Protein AF-A0A2P6GLH8-F1 (afdb_monomer)

Secondary structure (DSSP, 8-state):
------TT----S-EEEEEETTEEEEE---------TTSHHHHHHHHTSSS-EEEEEEEE-TTS-TT--EEEEEEES-HHHHHHHHHHSSEEEEEEEPPHHHHHHHHHHHHHH-------PPPPP---TT--------TT---SS-TT--HHHHHHTT--

Mean predicted aligned error: 13.31 Å

Foldseek 3Di:
DDAADDPPDQAAPWDFPDDDPNDTDIDLGDDDEDDDLVQLVQLVVLVPDVQNWKKWKWAADPPDPPPPRIHGDDIYSGPVVLVVSVVVVRIDIDTYRDDPVRSVVSVVVSVVSDDPDPDDDDDPDDDPPVPPPQDPDDPVDDDPDDPPGDVVVVVVVVVD

Solvent-accessible surface area (backbone atoms only — not comparable to full-atom values): 10197 Å² total; per-residue (Å²): 132,83,78,71,72,70,88,87,56,82,54,64,56,78,38,83,76,46,79,56,98,91,46,77,44,63,40,67,46,53,75,78,77,76,86,57,70,90,44,32,71,30,36,52,52,17,60,69,37,92,67,34,30,30,31,43,32,28,34,67,42,92,84,53,67,96,88,52,47,61,41,74,70,49,46,38,51,36,47,58,61,47,47,60,48,45,74,67,70,68,40,53,62,44,78,23,57,46,49,72,71,55,44,52,50,54,47,54,53,31,64,76,48,59,71,90,72,78,87,75,77,83,74,79,80,77,78,78,73,82,69,77,78,79,56,103,64,68,92,84,63,89,64,99,66,74,90,73,64,56,74,69,61,61,52,62,66,72,80,109

Structure (mmCIF, N/CA/C/O backbone):
data_AF-A0A2P6GLH8-F1
#
_entry.id   AF-A0A2P6GLH8-F1
#
loop_
_atom_site.group_PDB
_atom_site.id
_atom_site.type_symbol
_atom_site.label_atom_id
_atom_site.label_alt_id
_atom_site.label_comp_id
_atom_site.label_asym_id
_atom_site.label_entity_id
_atom_site.label_seq_id
_atom_site.pdbx_PDB_ins_code
_atom_site.Cartn_x
_atom_site.Cartn_y
_atom_site.Cartn_z
_atom_site.occupancy
_atom_site.B_iso_or_equiv
_atom_site.auth_seq_id
_atom_site.auth_comp_id
_atom_site.auth_asym_id
_atom_site.auth_atom_id
_atom_site.pdbx_PDB_model_num
ATOM 1 N N . LYS A 1 1 ? -3.258 4.869 15.374 1.00 83.00 1 LYS A N 1
ATOM 2 C CA . LYS A 1 1 ? -2.200 4.377 14.456 1.00 83.00 1 LYS A CA 1
ATOM 3 C C . LYS A 1 1 ? -2.664 3.077 13.797 1.00 83.00 1 LYS A C 1
ATOM 5 O O . LYS A 1 1 ? -3.181 2.234 14.524 1.00 83.00 1 LYS A O 1
ATOM 10 N N . PRO A 1 2 ? -2.493 2.902 12.477 1.00 88.50 2 PRO A N 1
ATOM 11 C CA . PRO A 1 2 ? -2.760 1.642 11.779 1.00 88.50 2 PRO A CA 1
ATOM 12 C C . PRO A 1 2 ? -1.813 0.522 12.236 1.00 88.50 2 PRO A C 1
ATOM 14 O O . PRO A 1 2 ? -0.607 0.739 12.339 1.00 88.50 2 PRO A O 1
ATOM 17 N N . VAL A 1 3 ? -2.353 -0.667 12.517 1.00 89.31 3 VAL A N 1
ATOM 18 C CA . VAL A 1 3 ? -1.576 -1.816 13.040 1.00 89.31 3 VAL A CA 1
ATOM 19 C C . VAL A 1 3 ? -1.713 -3.091 12.211 1.00 89.31 3 VAL A C 1
ATOM 21 O O . VAL A 1 3 ? -0.907 -4.005 12.361 1.00 89.31 3 VAL A O 1
ATOM 24 N N . GLY A 1 4 ? -2.708 -3.169 11.327 1.00 90.62 4 GLY A N 1
ATOM 25 C CA . GLY A 1 4 ? -2.971 -4.366 10.538 1.00 90.62 4 GLY A CA 1
ATOM 26 C C . GLY A 1 4 ? -3.799 -4.077 9.294 1.00 90.62 4 GLY A C 1
ATOM 27 O O . GLY A 1 4 ? -4.468 -3.049 9.197 1.00 90.62 4 GLY A O 1
ATOM 28 N N . LEU A 1 5 ? -3.738 -5.007 8.343 1.00 91.25 5 LEU A N 1
ATOM 29 C CA . LEU A 1 5 ? -4.519 -4.993 7.110 1.00 91.25 5 LEU A CA 1
ATOM 30 C C . LEU A 1 5 ? -5.442 -6.209 7.098 1.00 91.25 5 LEU A C 1
ATOM 32 O O . LEU A 1 5 ? -5.013 -7.317 7.426 1.00 91.25 5 LEU A O 1
ATOM 36 N N . LEU A 1 6 ? -6.693 -6.006 6.683 1.00 90.44 6 LEU A N 1
ATOM 37 C CA . LEU A 1 6 ? -7.710 -7.054 6.574 1.00 90.44 6 LEU A CA 1
ATOM 38 C C . LEU A 1 6 ? -8.151 -7.204 5.108 1.00 90.44 6 LEU A C 1
ATOM 40 O O . LEU A 1 6 ? -9.116 -6.564 4.683 1.00 90.44 6 LEU A O 1
ATOM 44 N N . PRO A 1 7 ? -7.448 -8.026 4.304 1.00 88.75 7 PRO A N 1
ATOM 45 C CA . PRO A 1 7 ? -7.827 -8.264 2.918 1.00 88.75 7 PRO A CA 1
ATOM 46 C C . PRO A 1 7 ? -9.234 -8.869 2.821 1.00 88.75 7 PRO A C 1
ATOM 48 O O . PRO A 1 7 ? -9.550 -9.828 3.522 1.00 88.75 7 PRO A O 1
ATOM 51 N N . GLY A 1 8 ? -10.065 -8.336 1.924 1.00 84.56 8 GLY A N 1
ATOM 52 C CA . GLY A 1 8 ? -11.412 -8.859 1.660 1.00 84.56 8 GLY A CA 1
ATOM 53 C C . GLY A 1 8 ? -12.511 -8.361 2.604 1.00 84.56 8 GLY A C 1
ATOM 54 O O . GLY A 1 8 ? -13.648 -8.811 2.478 1.00 84.56 8 GLY A O 1
ATOM 55 N N . SER A 1 9 ? -12.206 -7.432 3.515 1.00 83.81 9 SER A N 1
ATOM 56 C CA . SER A 1 9 ? -13.236 -6.721 4.276 1.00 83.81 9 SER A CA 1
ATOM 57 C C . SER A 1 9 ? -14.097 -5.856 3.346 1.00 83.81 9 SER A C 1
ATOM 59 O O . SER A 1 9 ? -13.598 -5.251 2.395 1.00 83.81 9 SER A O 1
ATOM 61 N N . THR A 1 10 ? -15.404 -5.820 3.603 1.00 78.00 10 THR A N 1
ATOM 62 C CA . THR A 1 10 ? -16.366 -4.956 2.895 1.00 78.00 10 THR A CA 1
ATOM 63 C C . THR A 1 10 ? -16.890 -3.825 3.771 1.00 78.00 10 THR A C 1
ATOM 65 O O . THR A 1 10 ? -17.613 -2.962 3.278 1.00 78.00 10 THR A O 1
ATOM 68 N N . ASP A 1 11 ? -16.551 -3.835 5.062 1.00 77.38 11 ASP A N 1
ATOM 69 C CA . ASP A 1 11 ? -17.002 -2.827 6.016 1.00 77.38 11 ASP A CA 1
ATOM 70 C C . ASP A 1 11 ? -16.331 -1.487 5.659 1.00 77.38 11 ASP A C 1
ATOM 72 O O . ASP A 1 11 ? -15.115 -1.420 5.453 1.00 77.38 11 ASP A O 1
ATOM 76 N N . GLN A 1 12 ? -17.119 -0.421 5.526 1.00 70.81 12 GLN A N 1
ATOM 77 C CA . GLN A 1 12 ? -16.615 0.915 5.166 1.00 70.81 12 GLN A CA 1
ATOM 78 C C . GLN A 1 12 ? -16.549 1.866 6.360 1.00 70.81 12 GLN A C 1
ATOM 80 O O . GLN A 1 12 ? -15.859 2.878 6.275 1.00 70.81 12 GLN A O 1
ATOM 85 N N . ASP A 1 13 ? -17.199 1.501 7.464 1.00 77.00 13 ASP A N 1
ATOM 86 C CA . ASP A 1 13 ? -17.341 2.347 8.641 1.00 77.00 13 ASP A CA 1
ATOM 87 C C . ASP A 1 13 ? -16.457 1.877 9.799 1.00 77.00 13 ASP A C 1
ATOM 89 O O . ASP A 1 13 ? -16.100 0.695 9.910 1.00 77.00 13 ASP A O 1
ATOM 93 N N . TRP A 1 14 ? -16.158 2.826 10.688 1.00 82.69 14 TRP A N 1
ATOM 94 C CA . TRP A 1 14 ? -15.445 2.605 11.938 1.00 82.69 14 TRP A CA 1
ATOM 95 C C . TRP A 1 14 ? -16.174 1.593 12.819 1.00 82.69 14 TRP A C 1
ATOM 97 O O . TRP A 1 14 ? -17.287 1.831 13.290 1.00 82.69 14 TRP A O 1
ATOM 107 N N . LYS A 1 15 ? -15.532 0.450 13.065 1.00 83.81 15 LYS A N 1
ATOM 108 C CA . LYS A 1 15 ? -16.125 -0.645 13.840 1.00 83.81 15 LYS A CA 1
ATOM 109 C C . LYS A 1 15 ? -15.124 -1.234 14.811 1.00 83.81 15 LYS A C 1
ATOM 111 O O . LYS A 1 15 ? -14.022 -1.596 14.415 1.00 83.81 15 LYS A O 1
ATOM 116 N N . LEU A 1 16 ? -15.513 -1.374 16.073 1.00 86.06 16 LEU A N 1
ATOM 117 C CA . LEU A 1 16 ? -14.687 -2.048 17.070 1.00 86.06 16 LEU A CA 1
ATOM 118 C C . LEU A 1 16 ? -14.552 -3.537 16.708 1.00 86.06 16 LEU A C 1
ATOM 120 O O . LEU A 1 16 ? -15.555 -4.240 16.578 1.00 86.06 16 LEU A O 1
ATOM 124 N N . ILE A 1 17 ? -13.316 -4.007 16.523 1.00 87.75 17 ILE A N 1
ATOM 125 C CA . ILE A 1 17 ? -13.001 -5.409 16.205 1.00 87.75 17 ILE A CA 1
ATOM 126 C C . ILE A 1 17 ? -12.604 -6.167 17.470 1.00 87.75 17 ILE A C 1
ATOM 128 O O . ILE A 1 17 ? -12.987 -7.325 17.648 1.00 87.75 17 ILE A O 1
ATOM 132 N N . ARG A 1 18 ? -11.819 -5.527 18.340 1.00 85.31 18 ARG A N 1
ATOM 133 C CA . ARG A 1 18 ? -11.273 -6.154 19.541 1.00 85.31 18 ARG A CA 1
ATOM 134 C C . ARG A 1 18 ? -11.156 -5.135 20.658 1.00 85.31 18 ARG A C 1
ATOM 136 O O . ARG A 1 18 ? -10.709 -4.012 20.445 1.00 85.31 18 ARG A O 1
ATOM 143 N N . GLU A 1 19 ? -11.510 -5.579 21.852 1.00 89.50 19 GLU A N 1
ATOM 144 C CA . GLU A 1 19 ? -11.194 -4.907 23.103 1.00 89.50 19 GLU A CA 1
ATOM 145 C C . GLU A 1 19 ? -10.438 -5.904 23.977 1.00 89.50 19 GLU A C 1
ATOM 147 O O . GLU A 1 19 ? -10.959 -6.970 24.314 1.00 89.50 19 GLU A O 1
ATOM 152 N N . GLU A 1 20 ? -9.193 -5.589 24.320 1.00 86.38 20 GLU A N 1
ATOM 153 C CA . GLU A 1 20 ? -8.415 -6.418 25.233 1.00 86.38 20 GLU A CA 1
ATOM 154 C C . GLU A 1 20 ? -7.483 -5.572 26.090 1.00 86.38 20 GLU A C 1
ATOM 156 O O . GLU A 1 20 ? -6.694 -4.778 25.587 1.00 86.38 20 GLU A O 1
ATOM 161 N N . SER A 1 21 ? -7.547 -5.771 27.409 1.00 82.50 21 SER A N 1
ATOM 162 C CA . SER A 1 21 ? -6.650 -5.126 28.379 1.00 82.50 21 SER A CA 1
ATOM 163 C C . SER A 1 21 ? -6.567 -3.592 28.251 1.00 82.50 21 SER A C 1
ATOM 165 O O . SER A 1 21 ? -5.517 -3.007 28.504 1.00 82.50 21 SER A O 1
ATOM 167 N N . GLY A 1 22 ? -7.667 -2.936 27.859 1.00 83.44 22 GLY A N 1
ATOM 168 C CA . GLY A 1 22 ? -7.730 -1.482 27.660 1.00 83.44 22 GLY A CA 1
ATOM 169 C C . GLY A 1 22 ? -7.216 -0.991 26.302 1.00 83.44 22 GLY A C 1
ATOM 170 O O . GLY A 1 22 ? -7.124 0.217 26.098 1.00 83.44 22 GLY A O 1
ATOM 171 N N . ILE A 1 23 ? -6.889 -1.900 25.377 1.00 84.31 23 ILE A N 1
ATOM 172 C CA . ILE A 1 23 ? -6.577 -1.589 23.980 1.00 84.31 23 ILE A CA 1
ATOM 173 C C . ILE A 1 23 ? -7.828 -1.846 23.140 1.00 84.31 23 ILE A C 1
ATOM 175 O O . ILE A 1 23 ? -8.381 -2.947 23.157 1.00 84.31 23 ILE A O 1
ATOM 179 N N . PHE A 1 24 ? -8.240 -0.824 22.394 1.00 85.94 24 PHE A N 1
ATOM 180 C CA . PHE A 1 24 ? -9.364 -0.875 21.466 1.00 85.94 24 PHE A CA 1
ATOM 181 C C . PHE A 1 24 ? -8.830 -0.868 20.033 1.00 85.94 24 PHE A C 1
ATOM 183 O O . PHE A 1 24 ? -8.172 0.084 19.610 1.00 85.94 24 PHE A O 1
ATOM 190 N N . GLU A 1 25 ? -9.096 -1.936 19.286 1.00 86.44 25 GLU A N 1
ATOM 191 C CA . GLU A 1 25 ? -8.748 -2.040 17.870 1.00 86.44 25 GLU A CA 1
ATOM 192 C C . GLU A 1 25 ? -9.993 -1.781 17.027 1.00 86.44 25 GLU A C 1
ATOM 194 O O . GLU A 1 25 ? -10.986 -2.512 17.107 1.00 86.44 25 GLU A O 1
ATOM 199 N N . TYR A 1 26 ? -9.922 -0.750 16.191 1.00 86.56 26 TYR A N 1
ATOM 200 C CA . TYR A 1 26 ? -10.995 -0.371 15.284 1.00 86.56 26 TYR A CA 1
ATOM 201 C C . TYR A 1 26 ? -10.641 -0.710 13.839 1.00 86.56 26 TYR A C 1
ATOM 203 O O . TYR A 1 26 ? -9.503 -0.555 13.393 1.00 86.56 26 TYR A O 1
ATOM 211 N N . HIS A 1 27 ? -11.650 -1.128 13.087 1.00 88.19 27 HIS A N 1
ATOM 212 C CA . HIS A 1 27 ? -11.609 -1.199 11.641 1.00 88.19 27 HIS A CA 1
ATOM 213 C C . HIS A 1 27 ? -11.870 0.191 11.070 1.00 88.19 27 HIS A C 1
ATOM 215 O O . HIS A 1 27 ? -13.004 0.645 11.128 1.00 88.19 27 HIS A O 1
ATOM 221 N N . ALA A 1 28 ? -10.859 0.854 10.511 1.00 85.81 28 ALA A N 1
ATOM 222 C CA . ALA A 1 28 ? -11.021 2.194 9.935 1.00 85.81 28 ALA A CA 1
ATOM 223 C C . ALA A 1 28 ? -11.785 2.210 8.592 1.00 85.81 28 ALA A C 1
ATOM 225 O O . ALA A 1 28 ? -12.164 3.275 8.113 1.00 85.81 28 ALA A O 1
ATOM 226 N N . GLY A 1 29 ? -11.978 1.046 7.962 1.00 87.19 29 GLY A N 1
ATOM 227 C CA . GLY A 1 29 ? -12.685 0.897 6.691 1.00 87.19 29 GLY A CA 1
ATOM 228 C C . GLY A 1 29 ? -11.879 0.135 5.641 1.00 87.19 29 GLY A C 1
ATOM 229 O O . GLY A 1 29 ? -10.719 -0.228 5.844 1.00 87.19 29 GLY A O 1
ATOM 230 N N . SER A 1 30 ? -12.516 -0.096 4.494 1.00 89.56 30 SER A N 1
ATOM 231 C CA . SER A 1 30 ? -11.948 -0.855 3.376 1.00 89.56 30 SER A CA 1
ATOM 232 C C . SER A 1 30 ? -11.734 0.044 2.158 1.00 89.56 30 SER A C 1
ATOM 234 O O . SER A 1 30 ? -12.627 0.791 1.755 1.00 89.56 30 SER A O 1
ATOM 236 N N . LYS A 1 31 ? -10.554 -0.050 1.538 1.00 90.75 31 LYS A N 1
ATOM 237 C CA . LYS A 1 31 ? -10.218 0.614 0.270 1.00 90.75 31 LYS A CA 1
ATOM 238 C C . LYS A 1 31 ? -9.677 -0.400 -0.727 1.00 90.75 31 LYS A C 1
ATOM 240 O O . LYS A 1 31 ? -9.093 -1.411 -0.341 1.00 90.75 31 LYS A O 1
ATOM 245 N N . PHE A 1 32 ? -9.866 -0.111 -2.010 1.00 91.06 32 PHE A N 1
ATOM 246 C CA . PHE A 1 32 ? -9.233 -0.885 -3.069 1.00 91.06 32 PHE A CA 1
ATOM 247 C C . PHE A 1 32 ? -7.731 -0.611 -3.083 1.00 91.06 32 PHE A C 1
ATOM 249 O O . PHE A 1 32 ? -7.308 0.543 -3.048 1.00 91.06 32 PHE A O 1
ATOM 256 N N . LEU A 1 33 ? -6.944 -1.684 -3.144 1.00 92.12 33 LEU A N 1
ATOM 257 C CA . LEU A 1 33 ? -5.523 -1.603 -3.443 1.00 92.12 33 LEU A CA 1
ATOM 258 C C . LEU A 1 33 ? -5.353 -1.670 -4.962 1.00 92.12 33 LEU A C 1
ATOM 260 O O . LEU A 1 33 ? -5.625 -2.703 -5.575 1.00 92.12 33 LEU A O 1
ATOM 264 N N . GLU A 1 34 ? -4.917 -0.568 -5.557 1.00 92.62 34 GLU A N 1
ATOM 265 C CA . GLU A 1 34 ? -4.655 -0.467 -6.991 1.00 92.62 34 GLU A CA 1
ATOM 266 C C . GLU A 1 34 ? -3.174 -0.739 -7.264 1.00 92.62 34 GLU A C 1
ATOM 268 O O . GLU A 1 34 ? -2.303 -0.189 -6.593 1.00 92.62 34 GLU A O 1
ATOM 273 N N . LEU A 1 35 ? -2.890 -1.604 -8.243 1.00 94.06 35 LEU A N 1
ATOM 274 C CA . LEU A 1 35 ? -1.529 -1.917 -8.669 1.00 94.06 35 LEU A CA 1
ATOM 275 C C . LEU A 1 35 ? -1.337 -1.498 -10.127 1.00 94.06 35 LEU A C 1
ATOM 277 O O . LEU A 1 35 ? -2.029 -1.965 -11.037 1.00 94.06 35 LEU A O 1
ATOM 281 N N . HIS A 1 36 ? -0.373 -0.614 -10.359 1.00 92.75 36 HIS A N 1
ATOM 282 C CA . HIS A 1 36 ? -0.032 -0.088 -11.669 1.00 92.75 36 HIS A CA 1
ATOM 283 C C . HIS A 1 36 ? 1.305 -0.651 -12.149 1.00 92.75 36 HIS A C 1
ATOM 285 O O . HIS A 1 36 ? 2.330 -0.557 -11.481 1.00 92.75 36 HIS A O 1
ATOM 291 N N . ARG A 1 37 ? 1.341 -1.142 -13.395 1.00 91.38 37 ARG A N 1
ATOM 292 C CA . ARG A 1 37 ? 2.575 -1.659 -14.025 1.00 91.38 37 ARG A CA 1
ATOM 293 C C . ARG A 1 37 ? 3.744 -0.661 -14.060 1.00 91.38 37 ARG A C 1
ATOM 295 O O . ARG A 1 37 ? 4.883 -1.060 -14.260 1.00 91.38 37 ARG A O 1
ATOM 302 N N . ALA A 1 38 ? 3.459 0.639 -13.972 1.00 90.75 38 ALA A N 1
ATOM 303 C CA . ALA A 1 38 ? 4.476 1.688 -14.006 1.00 90.75 38 ALA A CA 1
ATOM 304 C C . ALA A 1 38 ? 5.211 1.837 -12.664 1.00 90.75 38 ALA A C 1
ATOM 306 O O . ALA A 1 38 ? 6.292 2.412 -12.636 1.00 90.75 38 ALA A O 1
ATOM 307 N N . GLU A 1 39 ? 4.648 1.294 -11.585 1.00 92.06 39 GLU A N 1
ATOM 308 C CA . GLU A 1 39 ? 5.123 1.461 -10.209 1.00 92.06 39 GLU A CA 1
ATOM 309 C C . GLU A 1 39 ? 5.783 0.193 -9.653 1.00 92.06 39 GLU A C 1
ATOM 311 O O . GLU A 1 39 ? 6.119 0.130 -8.475 1.00 92.06 39 GLU A O 1
ATOM 316 N N . VAL A 1 40 ? 6.014 -0.820 -10.496 1.00 93.44 40 VAL A N 1
ATOM 317 C CA . VAL A 1 40 ? 6.575 -2.117 -10.079 1.00 93.44 40 VAL A CA 1
ATOM 318 C C . VAL A 1 40 ? 7.907 -1.966 -9.336 1.00 93.44 40 VAL A C 1
ATOM 320 O O . VAL A 1 40 ? 8.161 -2.680 -8.369 1.00 93.44 40 VAL A O 1
ATOM 323 N N . GLU A 1 41 ? 8.755 -1.021 -9.748 1.00 92.31 41 GLU A N 1
ATOM 324 C CA . GLU A 1 41 ? 10.006 -0.724 -9.037 1.00 92.31 41 GLU A CA 1
ATOM 325 C C . GLU A 1 41 ? 9.745 -0.273 -7.597 1.00 92.31 41 GLU A C 1
ATOM 327 O O . GLU A 1 41 ? 10.437 -0.713 -6.680 1.00 92.31 41 GLU A O 1
ATOM 332 N N . SER A 1 42 ? 8.701 0.529 -7.381 1.00 94.69 42 SER A N 1
ATOM 333 C CA . SER A 1 42 ? 8.314 0.966 -6.047 1.00 94.69 42 SER A CA 1
ATOM 334 C C . SER A 1 42 ? 7.768 -0.175 -5.193 1.00 94.69 42 SER A C 1
ATOM 336 O O . SER A 1 42 ? 8.041 -0.200 -3.995 1.00 94.69 42 SER A O 1
ATOM 338 N N . TYR A 1 43 ? 7.020 -1.116 -5.774 1.00 95.31 43 TYR A N 1
ATOM 339 C CA . TYR A 1 43 ? 6.510 -2.280 -5.038 1.00 95.31 43 TYR A CA 1
ATOM 340 C C . TYR A 1 43 ? 7.646 -3.189 -4.569 1.00 95.31 43 TYR A C 1
ATOM 342 O O . TYR A 1 43 ? 7.612 -3.692 -3.448 1.00 95.31 43 TYR A O 1
ATOM 350 N N . LYS A 1 44 ? 8.700 -3.341 -5.381 1.00 94.12 44 LYS A N 1
ATOM 351 C CA . LYS A 1 44 ? 9.908 -4.076 -4.982 1.00 94.12 44 LYS A CA 1
ATOM 352 C C . LYS A 1 44 ? 10.615 -3.439 -3.788 1.00 94.12 44 LYS A C 1
ATOM 354 O O . LYS A 1 44 ? 11.121 -4.169 -2.943 1.00 94.12 44 LYS A O 1
ATOM 359 N N . VAL A 1 45 ? 10.625 -2.106 -3.690 1.00 95.50 45 VAL A N 1
ATOM 360 C CA . VAL A 1 45 ? 11.158 -1.408 -2.507 1.00 95.50 45 VAL A CA 1
ATOM 361 C C . VAL A 1 45 ? 10.343 -1.777 -1.26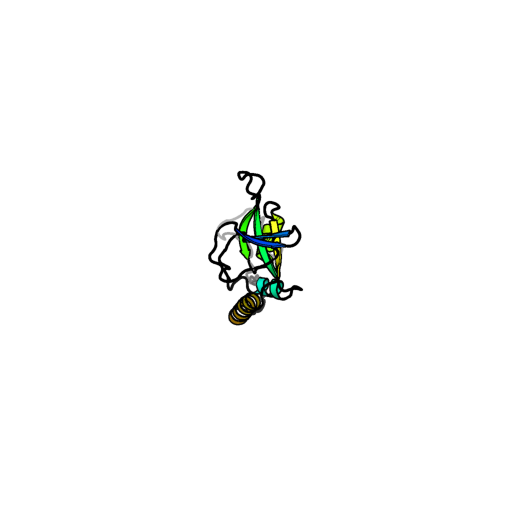9 1.00 95.50 45 VAL A C 1
ATOM 363 O O . VAL A 1 45 ? 10.927 -2.196 -0.275 1.00 95.50 45 VAL A O 1
ATOM 366 N N . SER A 1 46 ? 9.013 -1.706 -1.351 1.00 94.88 46 SER A N 1
ATOM 367 C CA . SER A 1 46 ? 8.099 -2.068 -0.258 1.00 94.88 46 SER A CA 1
ATOM 368 C C . SER A 1 46 ? 8.237 -3.531 0.185 1.00 94.88 46 SER A C 1
ATOM 370 O O . SER A 1 46 ? 8.229 -3.825 1.380 1.00 94.88 46 SER A O 1
ATOM 372 N N . LEU A 1 47 ? 8.399 -4.454 -0.771 1.00 94.94 47 LEU A N 1
ATOM 373 C CA . LEU A 1 47 ? 8.620 -5.884 -0.520 1.00 94.94 47 LEU A CA 1
ATOM 374 C C . LEU A 1 47 ? 9.997 -6.183 0.093 1.00 94.94 47 LEU A C 1
ATOM 376 O O . LEU A 1 47 ? 10.139 -7.180 0.792 1.00 94.94 47 LEU A O 1
ATOM 380 N N . ALA A 1 48 ? 10.997 -5.335 -0.158 1.00 95.44 48 ALA A N 1
ATOM 381 C CA . ALA A 1 48 ? 12.343 -5.466 0.401 1.00 95.44 48 ALA A CA 1
ATOM 382 C C . ALA A 1 48 ? 12.490 -4.859 1.811 1.00 95.44 48 ALA A C 1
ATOM 384 O O . ALA A 1 48 ? 13.559 -4.974 2.413 1.00 95.44 48 ALA A O 1
ATOM 385 N N . MET A 1 49 ? 11.456 -4.191 2.335 1.00 94.56 49 MET A N 1
ATOM 386 C CA . MET A 1 49 ? 11.433 -3.698 3.715 1.00 94.56 49 MET A CA 1
ATOM 387 C C . MET A 1 49 ? 11.328 -4.858 4.714 1.00 94.56 49 MET A C 1
ATOM 389 O O . MET A 1 49 ? 10.815 -5.924 4.390 1.00 94.56 49 MET A O 1
ATOM 393 N N . GLU A 1 50 ? 11.770 -4.629 5.952 1.00 92.81 50 GLU A N 1
ATOM 394 C CA . GLU A 1 50 ? 11.677 -5.603 7.045 1.00 92.81 50 GLU A CA 1
ATOM 395 C C . GLU A 1 50 ? 10.810 -5.028 8.185 1.00 92.81 50 GLU A C 1
ATOM 397 O O . GLU A 1 50 ? 11.289 -4.162 8.926 1.00 92.81 50 GLU A O 1
ATOM 402 N N . PRO A 1 51 ? 9.541 -5.461 8.340 1.00 92.69 51 PRO A N 1
ATOM 403 C CA . PRO A 1 51 ? 8.809 -6.409 7.491 1.00 92.69 51 PRO A CA 1
ATOM 404 C C . PRO A 1 51 ? 8.323 -5.778 6.174 1.00 92.69 51 PRO A C 1
ATOM 406 O O . PRO A 1 51 ? 8.161 -4.556 6.077 1.00 92.69 51 PRO A O 1
ATOM 409 N N . ALA A 1 52 ? 8.014 -6.618 5.181 1.00 95.38 52 ALA A N 1
ATOM 410 C CA . ALA A 1 52 ? 7.414 -6.180 3.923 1.00 95.38 52 ALA A CA 1
ATOM 411 C C . ALA A 1 52 ? 6.094 -5.453 4.215 1.00 95.38 52 ALA A C 1
ATOM 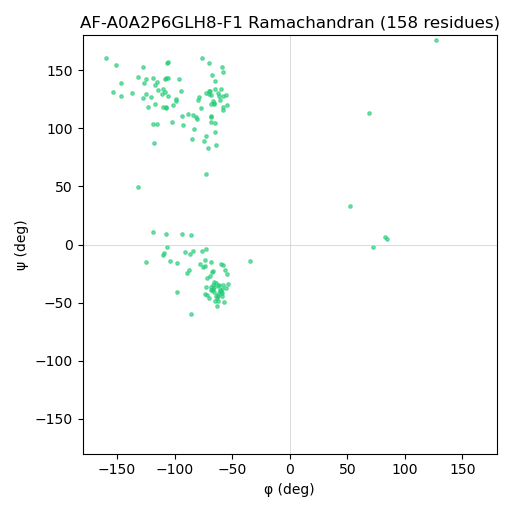413 O O . ALA A 1 52 ? 5.176 -6.028 4.806 1.00 95.38 52 ALA A O 1
ATOM 414 N N . SER A 1 53 ? 6.013 -4.176 3.849 1.00 95.81 53 SER A N 1
ATOM 415 C CA . SER A 1 53 ? 4.972 -3.274 4.350 1.00 95.81 53 SER A CA 1
ATOM 416 C C . SER A 1 53 ? 4.193 -2.614 3.220 1.00 95.81 53 SER A C 1
ATOM 418 O O . SER A 1 53 ? 4.759 -2.245 2.195 1.00 95.81 53 SER A O 1
ATOM 420 N N . ALA A 1 54 ? 2.890 -2.451 3.424 1.00 95.81 54 ALA A N 1
ATOM 421 C CA . ALA A 1 54 ? 2.052 -1.552 2.643 1.00 95.81 54 ALA A CA 1
ATOM 422 C C . ALA A 1 54 ? 1.730 -0.326 3.498 1.00 95.81 54 ALA A C 1
ATOM 424 O O . ALA A 1 54 ? 1.793 -0.370 4.725 1.00 95.81 54 ALA A O 1
ATOM 425 N N . PHE A 1 55 ? 1.397 0.781 2.858 1.00 95.75 55 PHE A N 1
ATOM 426 C CA . PHE A 1 55 ? 1.243 2.065 3.520 1.00 95.75 55 PHE A CA 1
ATOM 427 C C . PHE A 1 55 ? -0.229 2.421 3.633 1.00 95.75 55 PHE A C 1
ATOM 429 O O . PHE A 1 55 ? -0.971 2.395 2.648 1.00 95.75 55 PHE A O 1
ATOM 436 N N . VAL A 1 56 ? -0.643 2.751 4.852 1.00 95.31 56 VAL A N 1
ATOM 437 C CA . VAL A 1 56 ? -1.972 3.276 5.144 1.00 95.31 56 VAL A CA 1
ATOM 438 C C . VAL A 1 56 ? -1.856 4.786 5.258 1.00 95.31 56 VAL A C 1
ATOM 440 O O . VAL A 1 56 ? -1.074 5.292 6.060 1.00 95.31 56 VAL A O 1
ATOM 443 N N . ILE A 1 57 ? -2.636 5.486 4.443 1.00 94.38 57 ILE A N 1
ATOM 444 C CA . ILE A 1 57 ? -2.672 6.941 4.358 1.00 94.38 57 ILE A CA 1
ATOM 445 C C . ILE A 1 57 ? -4.004 7.393 4.937 1.00 94.38 57 ILE A C 1
ATOM 447 O O . ILE A 1 57 ? -5.073 7.021 4.438 1.00 94.38 57 ILE A O 1
ATOM 451 N N . MET A 1 58 ? -3.936 8.177 6.004 1.00 92.00 58 MET A N 1
ATOM 452 C CA . MET A 1 58 ? -5.096 8.754 6.666 1.00 92.00 58 MET A CA 1
ATOM 453 C C . MET A 1 58 ? -5.020 10.274 6.617 1.00 92.00 58 MET A C 1
ATOM 455 O O . MET A 1 58 ? -3.946 10.860 6.720 1.00 92.00 58 MET A O 1
ATOM 459 N N . GLU A 1 59 ? -6.173 10.898 6.462 1.00 89.81 59 GLU A N 1
ATOM 460 C CA . GLU A 1 59 ? -6.347 12.347 6.469 1.00 89.81 59 GLU A CA 1
ATOM 461 C C . GLU A 1 59 ? -6.994 12.746 7.792 1.00 89.81 59 GLU A C 1
ATOM 463 O O . GLU A 1 59 ? -7.810 11.989 8.325 1.00 89.81 59 GLU A O 1
ATOM 468 N N . ARG A 1 60 ? -6.606 13.893 8.347 1.00 84.69 60 ARG A N 1
ATOM 469 C CA . ARG A 1 60 ? -7.229 14.414 9.564 1.00 84.69 60 ARG A CA 1
ATOM 470 C C . ARG A 1 60 ? -8.562 15.062 9.199 1.00 84.69 60 ARG A C 1
ATOM 472 O O . ARG A 1 60 ? -8.589 15.919 8.321 1.00 84.69 60 ARG A O 1
ATOM 479 N N . ASP A 1 61 ? -9.646 14.664 9.855 1.00 78.31 61 ASP A N 1
ATOM 480 C CA . ASP A 1 61 ? -10.951 15.302 9.677 1.00 78.31 61 ASP A CA 1
ATOM 481 C C . ASP A 1 61 ? -11.127 16.381 10.753 1.00 78.31 61 ASP A C 1
ATOM 483 O O . ASP A 1 61 ? -11.211 16.087 11.943 1.00 78.31 61 ASP A O 1
ATOM 487 N N . GLU A 1 62 ? -11.119 17.654 10.348 1.00 66.88 62 GLU A N 1
ATOM 488 C CA . GLU A 1 62 ? -11.250 18.793 11.269 1.00 66.88 62 GLU A CA 1
ATOM 489 C C . GLU A 1 62 ? -12.698 19.014 11.755 1.00 66.88 62 GLU A C 1
ATOM 491 O O . GLU A 1 62 ? -12.936 19.900 12.579 1.00 66.88 62 GLU A O 1
ATOM 496 N N . LEU A 1 63 ? -13.673 18.258 11.229 1.00 64.75 63 LEU A N 1
ATOM 497 C CA . LEU A 1 63 ? -15.107 18.484 11.446 1.00 64.75 63 LEU A CA 1
ATOM 498 C C . LEU A 1 63 ? -15.804 17.418 12.310 1.00 64.75 63 LEU A C 1
ATOM 500 O O . LEU A 1 63 ? -16.963 17.632 12.674 1.00 64.75 63 LEU A O 1
ATOM 504 N N . GLU A 1 64 ? -15.151 16.300 12.636 1.00 57.19 64 GLU A N 1
ATOM 505 C CA . GLU A 1 64 ? -15.731 15.215 13.446 1.00 57.19 64 GLU A CA 1
ATOM 506 C C . GLU A 1 64 ? -15.359 15.333 14.941 1.00 57.19 64 GLU A C 1
ATOM 508 O O . GLU A 1 64 ? -14.264 15.766 15.297 1.00 57.19 64 GLU A O 1
ATOM 513 N N . ASP A 1 65 ? -16.313 14.990 15.822 1.00 52.53 65 ASP A N 1
ATOM 514 C CA . ASP A 1 65 ? -16.148 14.960 17.287 1.00 52.53 65 ASP A CA 1
ATOM 515 C C . ASP A 1 65 ? -15.019 13.986 17.703 1.00 52.53 65 ASP A C 1
ATOM 517 O O . ASP A 1 65 ? -14.764 12.994 17.020 1.00 52.53 65 ASP A O 1
ATOM 521 N N . ASP A 1 66 ? -14.402 14.279 18.855 1.00 55.94 66 ASP A N 1
ATOM 522 C CA . ASP A 1 66 ? -13.150 13.787 19.494 1.00 55.94 66 ASP A CA 1
ATOM 523 C C . ASP A 1 66 ? -12.734 12.295 19.315 1.00 55.94 66 ASP A C 1
ATOM 525 O O . ASP A 1 66 ? -11.587 11.938 19.584 1.00 55.94 66 ASP A O 1
ATOM 529 N N . ASP 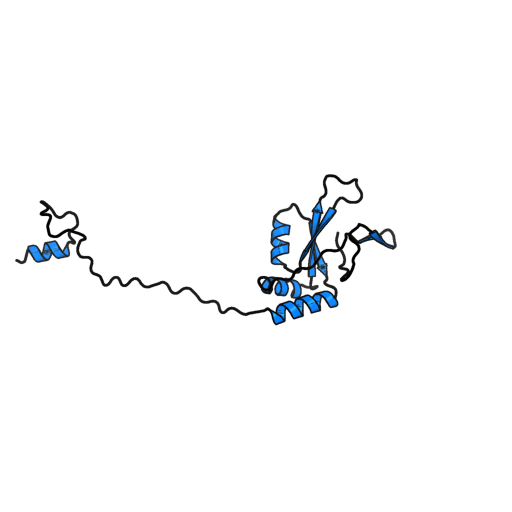A 1 67 ? -13.618 11.408 18.847 1.00 56.44 67 ASP A N 1
ATOM 530 C CA . ASP A 1 67 ? -13.393 9.959 18.740 1.00 56.44 67 ASP A CA 1
ATOM 531 C C . ASP A 1 67 ? -12.968 9.471 17.330 1.00 56.44 67 ASP A C 1
ATOM 533 O O . ASP A 1 67 ? -12.457 8.353 17.205 1.00 56.44 67 ASP A O 1
ATOM 537 N N . GLN A 1 68 ? -13.144 10.269 16.262 1.00 62.56 68 GLN A N 1
ATOM 538 C CA . GLN A 1 68 ? -12.822 9.895 14.862 1.00 62.56 68 GLN A CA 1
ATOM 539 C C . GLN A 1 68 ? -12.007 10.966 14.115 1.00 62.56 68 GLN A C 1
ATOM 541 O O . GLN A 1 68 ? -12.275 11.316 12.976 1.00 62.56 68 GLN A O 1
ATOM 546 N N . GLU A 1 69 ? -10.926 11.444 14.733 1.00 73.44 69 GLU A N 1
ATOM 547 C CA . GLU A 1 69 ? -10.061 12.502 14.179 1.00 73.44 69 GLU A CA 1
ATOM 548 C C . GLU A 1 69 ? -9.398 12.165 12.819 1.00 73.44 69 GLU A C 1
ATOM 550 O O . GLU A 1 69 ? -8.913 13.055 12.120 1.00 73.44 69 GLU A O 1
ATOM 555 N N . TYR A 1 70 ? -9.351 10.891 12.416 1.00 81.88 70 TYR A N 1
ATOM 556 C CA . TYR A 1 70 ? -8.700 10.468 11.174 1.00 81.88 70 TYR A CA 1
ATOM 557 C C . TYR A 1 70 ? -9.629 9.648 10.292 1.00 81.88 70 TYR A C 1
ATOM 559 O O . TYR A 1 70 ? -10.285 8.716 10.746 1.00 81.88 70 TYR A O 1
ATOM 567 N N . LYS A 1 71 ? -9.573 9.899 8.988 1.00 86.75 71 LYS A N 1
ATOM 568 C CA . LYS A 1 71 ? -10.309 9.160 7.967 1.00 86.75 71 LYS A CA 1
ATOM 569 C C . LYS A 1 71 ? -9.362 8.414 7.044 1.00 86.75 71 LYS A C 1
ATOM 571 O O . LYS A 1 71 ? -8.318 8.928 6.645 1.00 86.75 71 LYS A O 1
ATOM 576 N N . LEU A 1 72 ? -9.729 7.189 6.668 1.00 89.56 72 LEU A N 1
ATOM 577 C CA . LEU A 1 72 ? -8.950 6.401 5.716 1.00 89.56 72 LEU A CA 1
ATOM 578 C C . LEU A 1 72 ? -9.012 7.033 4.315 1.00 89.56 72 LEU A C 1
ATOM 580 O O . LEU A 1 72 ? -10.042 6.968 3.635 1.00 89.56 72 LEU A O 1
ATOM 584 N N . HIS A 1 73 ? -7.887 7.595 3.873 1.00 91.62 73 HIS A N 1
ATOM 585 C CA . HIS A 1 73 ? -7.752 8.234 2.568 1.00 91.62 73 HIS A CA 1
ATOM 586 C C . HIS A 1 73 ? -7.406 7.193 1.494 1.00 91.62 73 HIS A C 1
ATOM 588 O O . HIS A 1 73 ? -8.192 6.964 0.570 1.00 91.62 73 HIS A O 1
ATOM 594 N N . LYS A 1 74 ? -6.271 6.496 1.650 1.00 92.94 74 LYS A N 1
ATOM 595 C CA . LYS A 1 74 ? -5.758 5.524 0.670 1.00 92.94 74 LYS A CA 1
ATOM 596 C C . LYS A 1 74 ? -4.940 4.413 1.334 1.00 92.94 74 LYS A C 1
ATOM 598 O O . LYS A 1 74 ? -4.355 4.605 2.394 1.00 92.94 74 LYS A O 1
ATOM 603 N N . VAL A 1 75 ? -4.882 3.249 0.691 1.00 94.38 75 VAL A N 1
ATOM 604 C CA . VAL A 1 75 ? -3.921 2.183 1.006 1.00 94.38 75 VAL A CA 1
ATOM 605 C C . VAL A 1 75 ? -3.099 1.920 -0.250 1.00 94.38 75 VAL A C 1
ATOM 607 O O . VAL A 1 75 ? -3.676 1.702 -1.314 1.00 94.38 75 VAL A O 1
ATOM 610 N N . THR A 1 76 ? -1.771 1.961 -0.143 1.00 95.50 76 THR A N 1
ATO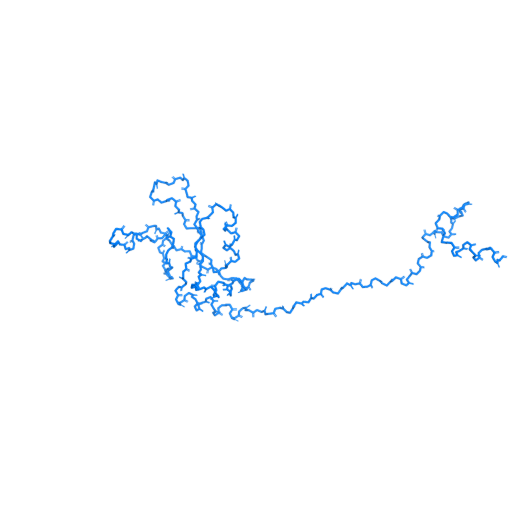M 611 C CA . THR A 1 76 ? -0.866 1.776 -1.286 1.00 95.50 76 THR A CA 1
ATOM 612 C C . THR A 1 76 ? 0.247 0.784 -0.973 1.00 95.50 76 THR A C 1
ATOM 614 O O . THR A 1 76 ? 0.751 0.719 0.146 1.00 95.50 76 THR A O 1
ATOM 617 N N . ALA A 1 77 ? 0.642 -0.001 -1.973 1.00 95.94 77 ALA A N 1
ATOM 618 C CA . ALA A 1 77 ? 1.839 -0.834 -1.909 1.00 95.94 77 ALA A CA 1
ATOM 619 C C . ALA A 1 77 ? 3.079 -0.089 -2.435 1.00 95.94 77 ALA A C 1
ATOM 621 O O . ALA A 1 77 ? 4.181 -0.624 -2.362 1.00 95.94 77 ALA A O 1
ATOM 622 N N . SER A 1 78 ? 2.925 1.120 -2.986 1.00 96.25 78 SER A N 1
ATOM 623 C CA . SER A 1 78 ? 4.011 1.924 -3.553 1.00 96.25 78 SER A CA 1
ATOM 624 C C . SER A 1 78 ? 4.718 2.722 -2.454 1.00 96.25 78 SER A C 1
ATOM 626 O O . SER A 1 78 ? 4.149 3.657 -1.895 1.00 96.25 78 SER A O 1
ATOM 628 N N . ALA A 1 79 ? 5.971 2.373 -2.151 1.00 95.19 79 ALA A N 1
ATOM 629 C CA . ALA A 1 79 ? 6.839 3.167 -1.280 1.00 95.19 79 ALA A CA 1
ATOM 630 C C . ALA A 1 79 ? 7.048 4.613 -1.771 1.00 95.19 79 ALA A C 1
ATOM 632 O O . ALA A 1 79 ? 7.149 5.517 -0.949 1.00 95.19 79 ALA A O 1
ATOM 633 N N . TYR A 1 80 ? 7.107 4.843 -3.085 1.00 94.94 80 TYR A N 1
ATOM 634 C CA . TYR A 1 80 ? 7.315 6.175 -3.659 1.00 94.94 80 TYR A CA 1
ATOM 635 C C . TYR A 1 80 ? 6.075 7.041 -3.504 1.00 94.94 80 TYR A C 1
ATOM 637 O O . TYR A 1 80 ? 6.177 8.178 -3.064 1.00 94.94 80 TYR A O 1
ATOM 645 N N . GLU A 1 81 ? 4.897 6.476 -3.767 1.00 94.31 81 GLU A N 1
ATOM 646 C CA . GLU A 1 81 ? 3.650 7.195 -3.520 1.00 94.31 81 GLU A CA 1
ATOM 647 C C . GLU A 1 81 ? 3.495 7.520 -2.029 1.00 94.31 81 GLU A C 1
ATOM 649 O O . GLU A 1 81 ? 3.175 8.647 -1.666 1.00 94.31 81 GLU A O 1
ATOM 654 N N . ALA A 1 82 ? 3.774 6.557 -1.146 1.00 94.25 82 ALA A N 1
ATOM 655 C CA . ALA A 1 82 ? 3.733 6.792 0.293 1.00 94.25 82 ALA A CA 1
ATOM 656 C C . ALA A 1 82 ? 4.694 7.908 0.737 1.00 94.25 82 ALA A C 1
ATOM 658 O O . ALA A 1 82 ? 4.340 8.710 1.601 1.00 94.25 82 ALA A O 1
ATOM 659 N N . GLN A 1 83 ? 5.884 7.983 0.134 1.00 94.38 83 GLN A N 1
ATOM 660 C CA . GLN A 1 83 ? 6.838 9.059 0.380 1.00 94.38 83 GLN A CA 1
ATOM 661 C C . GLN A 1 83 ? 6.280 10.421 -0.055 1.00 94.38 83 GLN A C 1
ATOM 663 O O . GLN A 1 83 ? 6.327 11.361 0.735 1.00 94.38 83 GLN A O 1
ATOM 668 N N . ASP A 1 84 ? 5.687 10.513 -1.247 1.00 93.81 84 ASP A N 1
ATOM 669 C CA . ASP A 1 84 ? 5.090 11.757 -1.748 1.00 93.81 84 ASP A CA 1
ATOM 670 C C . ASP A 1 84 ? 3.990 12.280 -0.805 1.00 93.81 84 ASP A C 1
ATOM 672 O O . ASP A 1 84 ? 3.932 13.473 -0.498 1.00 93.81 84 ASP A O 1
ATOM 676 N N . TYR A 1 85 ? 3.141 11.385 -0.285 1.00 93.75 85 TYR A N 1
ATOM 677 C CA . TYR A 1 85 ? 2.132 11.752 0.714 1.00 93.75 85 TYR A CA 1
ATOM 678 C C . TYR A 1 85 ? 2.756 12.149 2.056 1.00 93.75 85 TYR A C 1
ATOM 680 O O . TYR A 1 85 ? 2.299 13.110 2.679 1.00 93.75 85 TYR A O 1
ATOM 688 N N . SER A 1 86 ? 3.808 11.453 2.493 1.00 92.25 86 SER A N 1
ATOM 689 C CA . SER A 1 86 ? 4.511 11.763 3.742 1.00 92.25 86 SER A CA 1
ATOM 690 C C . SER A 1 86 ? 5.181 13.139 3.704 1.00 92.25 86 SER A C 1
ATOM 692 O O . SER A 1 86 ? 5.241 13.810 4.734 1.00 92.25 86 SER A O 1
ATOM 694 N N . ASP A 1 87 ? 5.664 13.572 2.540 1.00 91.44 87 ASP A N 1
ATOM 695 C CA . ASP A 1 87 ? 6.361 14.851 2.375 1.00 91.44 87 ASP A CA 1
ATOM 696 C C . ASP A 1 87 ? 5.411 16.064 2.433 1.00 91.44 87 ASP A C 1
ATOM 698 O O . ASP A 1 87 ? 5.854 17.186 2.687 1.00 91.44 87 ASP A O 1
ATOM 702 N N . SER A 1 88 ? 4.101 15.860 2.247 1.00 87.06 88 SER A N 1
ATOM 703 C CA . SER A 1 88 ? 3.097 16.935 2.317 1.00 87.06 88 SER A CA 1
ATOM 704 C C . SER A 1 88 ? 2.834 17.450 3.740 1.00 87.06 88 SER A C 1
ATOM 706 O O . SER A 1 88 ? 2.477 18.612 3.917 1.00 87.06 88 SER A O 1
ATOM 708 N N . GLY A 1 89 ? 3.004 16.598 4.760 1.00 81.44 89 GLY A N 1
ATOM 709 C CA . GLY A 1 89 ? 2.701 16.909 6.162 1.00 81.44 89 GLY A CA 1
ATOM 710 C C . GLY A 1 89 ? 1.209 16.984 6.527 1.00 81.44 89 GLY A C 1
ATOM 711 O O . GLY A 1 89 ? 0.898 17.178 7.700 1.00 81.44 89 GLY A O 1
ATOM 712 N N . GLU A 1 90 ? 0.295 16.818 5.567 1.00 85.12 90 GLU A N 1
ATOM 713 C CA . GLU A 1 90 ? -1.162 16.847 5.798 1.00 85.12 90 GLU A CA 1
ATOM 714 C C . GLU A 1 90 ? -1.733 15.460 6.131 1.00 85.12 90 GLU A C 1
ATOM 716 O O . GLU A 1 90 ? -2.763 15.343 6.795 1.00 85.12 90 GLU A O 1
ATOM 721 N N . TYR A 1 91 ? -1.043 14.401 5.703 1.00 91.25 91 TYR A N 1
ATOM 722 C CA . TYR A 1 91 ? -1.488 13.021 5.863 1.00 91.25 91 TYR A CA 1
ATOM 723 C C . TYR A 1 91 ? -0.666 12.274 6.909 1.00 91.25 91 TYR A C 1
ATOM 725 O O . TYR A 1 91 ? 0.560 12.379 6.976 1.00 91.25 91 TYR A O 1
ATOM 733 N N . LEU A 1 92 ? -1.346 11.427 7.678 1.00 91.75 92 LEU A N 1
ATOM 734 C CA . LEU A 1 92 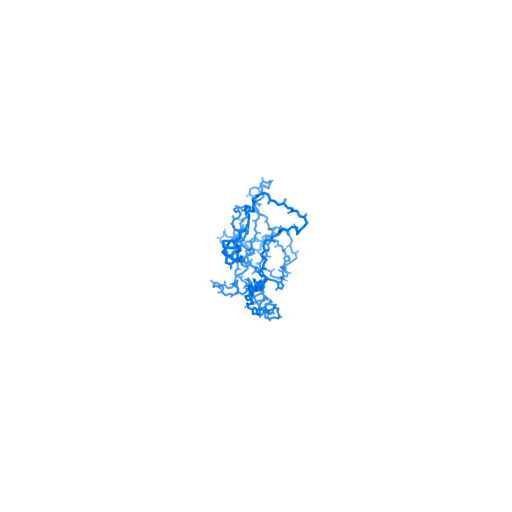? -0.712 10.388 8.472 1.00 91.75 92 LEU A CA 1
ATOM 735 C C . LEU A 1 92 ? -0.412 9.198 7.556 1.00 91.75 92 LEU A C 1
ATOM 737 O O . LEU A 1 92 ? -1.326 8.487 7.137 1.00 91.75 92 LEU A O 1
ATOM 741 N N . VAL A 1 93 ? 0.868 8.971 7.270 1.00 94.94 93 VAL A N 1
ATOM 742 C CA . VAL A 1 93 ? 1.338 7.825 6.484 1.00 94.94 93 VAL A CA 1
ATOM 743 C C . VAL A 1 93 ? 2.023 6.834 7.409 1.00 94.94 93 VAL A C 1
ATOM 745 O O . VAL A 1 93 ? 3.028 7.153 8.041 1.00 94.94 93 VAL A O 1
ATOM 748 N N . GLU A 1 94 ? 1.485 5.622 7.492 1.00 94.50 94 GLU A N 1
ATOM 749 C CA . GLU A 1 94 ? 2.000 4.591 8.392 1.00 94.50 94 GLU A CA 1
ATOM 750 C C . GLU A 1 94 ? 2.276 3.283 7.636 1.00 94.50 94 GLU A C 1
ATOM 752 O O . GLU A 1 94 ? 1.378 2.763 6.963 1.00 94.50 94 GLU A O 1
ATOM 757 N N . PRO A 1 95 ? 3.501 2.729 7.731 1.00 95.19 95 PRO A N 1
ATOM 758 C CA . PRO A 1 95 ? 3.806 1.411 7.196 1.00 95.19 95 PRO A CA 1
ATOM 759 C C . PRO A 1 95 ? 3.161 0.329 8.066 1.00 95.19 95 PRO A C 1
ATOM 761 O O . PRO A 1 95 ? 3.324 0.296 9.287 1.00 95.19 95 PRO A O 1
ATOM 764 N N . VAL A 1 96 ? 2.452 -0.589 7.419 1.00 95.75 96 VAL A N 1
ATOM 765 C CA . VAL A 1 96 ? 1.782 -1.727 8.042 1.00 95.75 96 VAL A CA 1
ATOM 766 C C . VAL A 1 96 ? 2.253 -3.004 7.365 1.00 95.75 96 VAL A C 1
ATOM 768 O O . VAL A 1 96 ? 2.222 -3.116 6.139 1.00 95.75 96 VAL A O 1
ATOM 771 N N . ALA A 1 97 ? 2.670 -3.980 8.170 1.00 95.62 97 ALA A N 1
ATOM 772 C CA . ALA A 1 97 ? 3.136 -5.265 7.670 1.00 95.62 97 ALA A CA 1
ATOM 773 C C . ALA A 1 97 ? 2.066 -5.923 6.784 1.00 95.62 97 ALA A C 1
ATOM 775 O O . ALA A 1 97 ? 0.902 -6.057 7.176 1.00 95.62 97 ALA A O 1
ATOM 776 N N . MET A 1 98 ? 2.468 -6.335 5.584 1.00 94.31 98 MET A N 1
ATOM 777 C CA . MET A 1 98 ? 1.583 -7.018 4.656 1.00 94.31 98 MET A CA 1
ATOM 778 C C . MET A 1 98 ? 1.259 -8.418 5.183 1.00 94.31 98 MET A C 1
ATOM 780 O O . MET A 1 98 ? 2.168 -9.191 5.493 1.00 94.31 98 MET A O 1
ATOM 784 N N . PRO A 1 99 ? -0.028 -8.799 5.242 1.00 94.44 99 PRO A N 1
ATOM 785 C CA . PRO A 1 99 ? -0.399 -10.191 5.426 1.00 94.44 99 PRO A CA 1
ATOM 786 C C . PRO A 1 99 ? 0.200 -11.050 4.300 1.00 94.44 99 PRO A C 1
ATOM 788 O O . PRO A 1 99 ? 0.272 -10.573 3.163 1.00 94.44 99 PRO A O 1
ATOM 791 N N . PRO A 1 100 ? 0.543 -12.329 4.548 1.00 93.62 100 PRO A N 1
ATOM 792 C CA . PRO A 1 100 ? 1.171 -13.191 3.540 1.00 93.62 100 PRO A CA 1
ATOM 793 C C . PRO A 1 100 ? 0.395 -13.274 2.218 1.00 93.62 100 PRO A C 1
ATOM 795 O O . PRO A 1 100 ? 0.984 -13.352 1.144 1.00 93.62 100 PRO A O 1
ATOM 798 N N . THR A 1 101 ? -0.938 -13.217 2.286 1.00 93.38 101 THR A N 1
ATOM 799 C CA . THR A 1 101 ? -1.814 -13.206 1.107 1.00 93.38 101 THR A CA 1
ATOM 800 C C . THR A 1 101 ? -1.641 -11.948 0.258 1.00 93.38 101 THR A C 1
ATOM 802 O O . THR A 1 101 ? -1.623 -12.038 -0.967 1.00 93.38 101 THR A O 1
ATOM 805 N N . LEU A 1 102 ? -1.494 -10.785 0.896 1.00 93.31 102 LEU A N 1
ATOM 806 C CA . LEU A 1 102 ? -1.291 -9.508 0.219 1.00 93.31 102 LEU A CA 1
ATOM 807 C C . LEU A 1 102 ? 0.122 -9.410 -0.353 1.00 93.31 102 LEU A C 1
ATOM 809 O O . LEU A 1 102 ? 0.291 -8.997 -1.495 1.00 93.31 102 LEU A O 1
ATOM 813 N N . GLN A 1 103 ? 1.116 -9.853 0.417 1.00 94.94 103 GLN A N 1
ATOM 814 C CA . GLN A 1 103 ? 2.504 -9.902 -0.025 1.00 94.94 103 GLN A CA 1
ATOM 815 C C . GLN A 1 103 ? 2.647 -10.745 -1.298 1.00 94.94 103 GLN A C 1
ATOM 817 O O . GLN A 1 103 ? 3.175 -10.253 -2.290 1.00 94.94 103 GLN A O 1
ATOM 822 N N . ALA A 1 104 ? 2.088 -11.961 -1.310 1.00 95.12 104 ALA A N 1
ATOM 823 C CA . ALA A 1 104 ? 2.120 -12.832 -2.483 1.00 95.12 104 ALA A CA 1
ATOM 824 C C . ALA A 1 104 ? 1.398 -12.222 -3.700 1.00 95.12 104 ALA A C 1
ATOM 826 O O . ALA A 1 104 ? 1.824 -12.421 -4.834 1.00 95.12 104 ALA A O 1
ATOM 827 N N . LEU A 1 105 ? 0.309 -11.470 -3.493 1.00 95.06 105 LEU A N 1
ATOM 828 C CA . LEU A 1 105 ? -0.386 -10.771 -4.580 1.00 95.06 105 LEU A CA 1
ATOM 829 C C . LEU A 1 105 ? 0.506 -9.69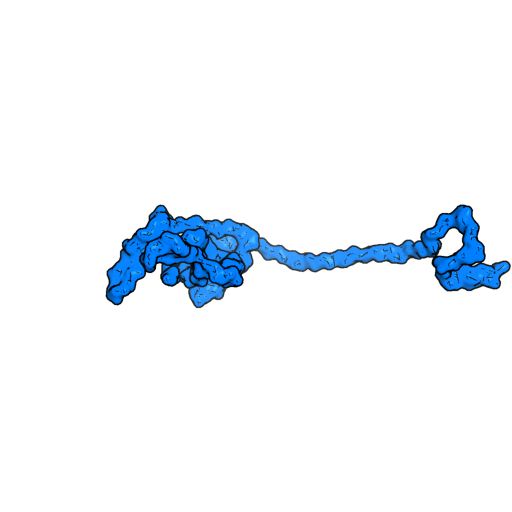3 -5.210 1.00 95.06 105 LEU A C 1
ATOM 831 O O . LEU A 1 105 ? 0.630 -9.638 -6.433 1.00 95.06 105 LEU A O 1
ATOM 835 N N . VAL A 1 106 ? 1.120 -8.849 -4.377 1.00 95.00 106 VAL A N 1
ATOM 836 C CA . VAL A 1 106 ? 1.992 -7.757 -4.830 1.00 95.00 106 VAL A CA 1
ATOM 837 C C . VAL A 1 106 ? 3.260 -8.310 -5.480 1.00 95.00 106 VAL A C 1
ATOM 839 O O . VAL A 1 106 ? 3.696 -7.776 -6.497 1.00 95.00 106 VAL A O 1
ATOM 842 N N . GLU A 1 107 ? 3.823 -9.393 -4.944 1.00 95.19 107 GLU A N 1
ATOM 843 C CA . GLU A 1 107 ? 4.982 -10.090 -5.508 1.00 95.19 107 GLU A CA 1
ATOM 844 C C . GLU A 1 107 ? 4.665 -10.671 -6.891 1.00 95.19 107 GLU A C 1
ATOM 846 O O . GLU A 1 107 ? 5.323 -10.306 -7.861 1.00 95.19 107 GLU A O 1
ATOM 851 N N . ASN A 1 108 ? 3.588 -11.454 -7.024 1.00 95.56 108 ASN A N 1
ATOM 852 C CA . ASN A 1 108 ? 3.172 -12.021 -8.312 1.00 95.56 108 ASN A CA 1
ATOM 853 C C . ASN A 1 108 ? 2.894 -10.936 -9.362 1.00 95.56 108 ASN A C 1
ATOM 855 O O . ASN A 1 108 ? 3.333 -11.054 -10.505 1.00 95.56 108 ASN A O 1
ATOM 859 N N . PHE A 1 109 ? 2.194 -9.863 -8.977 1.00 95.12 109 PHE A N 1
ATOM 860 C CA . PHE A 1 109 ? 1.939 -8.733 -9.872 1.00 95.12 109 PHE A CA 1
ATOM 861 C C . PHE A 1 109 ? 3.243 -8.053 -10.300 1.00 95.12 109 PHE A C 1
ATOM 863 O O . PHE A 1 109 ? 3.423 -7.699 -11.468 1.00 95.12 109 PHE A O 1
ATOM 870 N N . SER A 1 110 ? 4.159 -7.862 -9.348 1.00 93.50 110 SER A N 1
ATOM 871 C CA . SER A 1 110 ? 5.453 -7.245 -9.612 1.00 93.50 110 SER A CA 1
ATOM 872 C C . SER A 1 110 ? 6.277 -8.099 -10.564 1.00 93.50 110 SER A C 1
ATOM 874 O O . SER A 1 110 ? 6.827 -7.561 -11.516 1.00 93.50 110 SER A O 1
ATOM 876 N N . ASP A 1 111 ? 6.324 -9.412 -10.368 1.00 92.56 111 ASP A N 1
ATOM 877 C CA . ASP A 1 111 ? 7.083 -10.327 -11.219 1.00 92.56 111 ASP A CA 1
ATOM 878 C C . ASP A 1 111 ? 6.496 -10.448 -12.630 1.00 92.56 111 ASP A C 1
ATOM 880 O O . ASP A 1 111 ? 7.248 -10.446 -13.606 1.00 92.56 111 ASP A O 1
ATOM 884 N N . GLU A 1 112 ? 5.167 -10.477 -12.769 1.00 93.56 112 GLU A N 1
ATOM 885 C CA . GLU A 1 112 ? 4.497 -10.529 -14.076 1.00 93.56 112 GLU A CA 1
ATOM 886 C C . GLU A 1 112 ? 4.714 -9.247 -14.900 1.00 93.56 112 GLU A C 1
ATOM 888 O O . GLU A 1 112 ? 4.826 -9.289 -16.130 1.00 93.56 112 GLU A O 1
ATOM 893 N N . HIS A 1 113 ? 4.781 -8.089 -14.239 1.00 89.44 113 HIS A N 1
ATOM 894 C CA . HIS A 1 113 ? 4.849 -6.789 -14.907 1.00 89.44 113 HIS A CA 1
ATOM 895 C C . HIS A 1 113 ? 6.222 -6.115 -14.860 1.00 89.44 113 HIS A C 1
ATOM 897 O O . HIS A 1 113 ? 6.394 -5.050 -15.467 1.00 89.44 113 HIS A O 1
ATOM 903 N N . PHE A 1 114 ? 7.212 -6.715 -14.197 1.00 83.50 114 PHE A N 1
ATOM 904 C CA . PHE A 1 114 ? 8.567 -6.182 -14.168 1.00 83.50 114 PHE A CA 1
ATOM 905 C C . PHE A 1 114 ? 9.211 -6.289 -15.549 1.00 83.50 114 PHE A C 1
ATOM 907 O O . PHE A 1 114 ? 9.549 -7.366 -16.034 1.00 83.50 114 PHE A O 1
ATOM 914 N N . ASN A 1 115 ? 9.418 -5.136 -16.180 1.00 77.94 115 ASN A N 1
ATOM 915 C CA . ASN A 1 115 ? 10.154 -5.032 -17.428 1.00 77.94 115 ASN A CA 1
ATOM 916 C C . ASN A 1 115 ? 11.421 -4.216 -17.186 1.00 77.94 115 ASN A C 1
ATOM 918 O O . ASN A 1 115 ? 11.358 -2.989 -17.084 1.00 77.94 115 ASN A O 1
ATOM 922 N N . GLU A 1 116 ? 12.562 -4.900 -17.105 1.00 67.94 116 GLU A N 1
ATOM 923 C CA . GLU A 1 116 ? 13.870 -4.259 -17.025 1.00 67.94 116 GLU A CA 1
ATOM 924 C C . GLU A 1 116 ? 14.134 -3.503 -18.333 1.00 67.94 116 GLU A C 1
ATOM 926 O O . GLU A 1 116 ? 14.552 -4.066 -19.347 1.00 67.94 116 GLU A O 1
ATOM 931 N N . LYS A 1 117 ? 13.852 -2.197 -18.339 1.00 69.62 117 LYS A N 1
ATOM 932 C CA . LYS A 1 117 ? 14.178 -1.357 -19.488 1.00 69.62 117 LYS A CA 1
ATOM 933 C C . LYS A 1 117 ? 15.676 -1.068 -19.457 1.00 69.62 117 LYS A C 1
ATOM 935 O O . LYS A 1 117 ? 16.132 -0.381 -18.542 1.00 69.62 117 LYS A O 1
ATOM 940 N N . PRO A 1 118 ? 16.451 -1.498 -20.466 1.00 75.62 118 PRO A N 1
ATOM 941 C CA . PRO A 1 118 ? 17.851 -1.125 -20.530 1.00 75.62 118 PRO A CA 1
ATOM 942 C C . PRO A 1 118 ? 17.952 0.396 -20.658 1.00 75.62 118 PRO A C 1
ATOM 944 O O . PRO A 1 118 ? 17.297 1.017 -21.501 1.00 75.62 118 PRO A O 1
ATOM 947 N N . PHE A 1 119 ? 18.783 1.010 -19.819 1.00 75.69 119 PHE A N 1
ATOM 948 C CA . PHE A 1 119 ? 19.024 2.445 -19.875 1.00 75.69 119 PHE A CA 1
ATOM 949 C C . PHE A 1 119 ? 19.717 2.814 -21.197 1.00 75.69 119 PHE A C 1
ATOM 951 O O . PHE A 1 119 ? 20.917 2.594 -21.379 1.00 75.69 119 PHE A O 1
ATOM 958 N N . VAL A 1 120 ? 18.973 3.401 -22.138 1.00 79.88 120 VAL A N 1
ATOM 959 C CA . VAL A 1 120 ? 19.529 3.895 -23.405 1.00 79.88 120 VAL A CA 1
ATOM 960 C C . VAL A 1 120 ? 19.901 5.366 -23.255 1.00 79.88 120 VAL A C 1
ATOM 962 O O . VAL A 1 120 ? 19.061 6.264 -23.314 1.00 79.88 120 VAL A O 1
ATOM 965 N N . LYS A 1 121 ? 21.198 5.636 -23.101 1.00 83.25 121 LYS A N 1
ATOM 966 C CA . LYS A 1 121 ? 21.726 7.004 -23.106 1.00 83.25 121 LYS A CA 1
ATOM 967 C C . LYS A 1 121 ? 21.437 7.672 -24.455 1.00 83.25 121 LYS A C 1
ATOM 969 O O . LYS A 1 121 ? 21.826 7.141 -25.497 1.00 83.25 121 LYS A O 1
ATOM 974 N N . ARG A 1 122 ? 20.836 8.872 -24.461 1.00 78.19 122 ARG A N 1
ATOM 975 C CA . ARG A 1 122 ? 20.661 9.635 -25.711 1.00 78.19 122 ARG A CA 1
ATOM 976 C C . ARG A 1 122 ? 22.031 9.887 -26.346 1.00 78.19 122 ARG A C 1
ATOM 978 O O . ARG A 1 122 ? 22.939 10.432 -25.709 1.00 78.19 122 ARG A O 1
ATOM 985 N N . LYS A 1 123 ? 22.186 9.536 -27.618 1.00 81.06 123 LYS A N 1
ATOM 986 C CA . LYS A 1 123 ? 23.363 9.926 -28.394 1.00 81.06 123 LYS A CA 1
ATOM 987 C C . LYS A 1 123 ? 23.163 11.372 -28.841 1.00 81.06 123 LYS A C 1
ATOM 989 O O . LYS A 1 123 ? 22.140 11.691 -29.438 1.00 81.06 123 LYS A O 1
ATOM 994 N N . ARG A 1 124 ? 24.106 12.265 -28.517 1.00 83.00 124 ARG A N 1
ATOM 995 C CA . ARG A 1 124 ? 24.075 13.642 -29.032 1.00 83.00 124 ARG A CA 1
ATOM 996 C C . ARG A 1 124 ? 24.152 13.580 -30.552 1.00 83.00 124 ARG A C 1
ATOM 998 O O . ARG A 1 124 ? 25.100 12.998 -31.082 1.00 83.00 124 ARG A O 1
ATOM 1005 N N . ASP A 1 125 ? 23.179 14.190 -31.215 1.00 77.06 125 ASP A N 1
ATOM 1006 C CA . ASP A 1 125 ? 23.193 14.299 -32.663 1.00 77.06 125 ASP A CA 1
ATOM 1007 C C . ASP A 1 125 ? 24.376 15.186 -33.069 1.00 77.06 125 ASP A C 1
ATOM 1009 O O . ASP A 1 125 ? 24.535 16.311 -32.577 1.00 77.06 125 ASP A O 1
ATOM 1013 N N . LYS A 1 126 ? 25.294 14.638 -33.867 1.00 73.75 126 LYS A N 1
ATOM 1014 C CA . LYS A 1 126 ? 26.464 15.387 -34.326 1.00 73.75 126 LYS A CA 1
ATOM 1015 C C . LYS A 1 126 ? 26.016 16.199 -35.531 1.00 73.75 126 LYS A C 1
ATOM 1017 O O . LYS A 1 126 ? 25.944 15.666 -36.634 1.00 73.75 126 LYS A O 1
ATOM 1022 N N . LEU A 1 127 ? 25.731 17.481 -35.316 1.00 69.06 127 LEU A N 1
ATOM 1023 C CA . LEU A 1 127 ? 25.559 18.428 -36.412 1.00 69.06 127 LEU A CA 1
ATOM 1024 C C . LEU A 1 127 ? 26.828 18.371 -37.284 1.00 69.06 127 LEU A C 1
ATOM 1026 O O . LEU A 1 127 ? 27.930 18.594 -36.778 1.00 69.06 127 LEU A O 1
ATOM 1030 N N . LYS A 1 128 ? 26.697 18.016 -38.567 1.00 61.94 128 LYS A N 1
ATOM 1031 C CA . LYS A 1 128 ? 27.814 18.078 -39.519 1.00 61.94 128 LYS A CA 1
ATOM 1032 C C . LYS A 1 128 ? 28.146 19.553 -39.753 1.00 61.94 128 LYS A C 1
ATOM 1034 O O . LYS A 1 128 ? 27.394 20.249 -40.424 1.00 61.94 128 LYS A O 1
ATOM 1039 N N . LEU A 1 129 ? 29.251 20.018 -39.176 1.00 61.38 129 LEU A N 1
ATOM 1040 C CA . LEU A 1 129 ? 29.752 21.391 -39.321 1.00 61.38 129 LEU A CA 1
ATOM 1041 C C . LEU A 1 129 ? 30.634 21.584 -40.573 1.00 61.38 129 LEU A C 1
ATOM 1043 O O . LEU A 1 129 ? 31.193 22.659 -40.749 1.00 61.38 129 LEU A O 1
ATOM 1047 N N . ASP A 1 130 ? 30.730 20.589 -41.464 1.00 58.00 130 ASP A N 1
ATOM 1048 C CA . ASP A 1 130 ? 31.531 20.687 -42.701 1.00 58.00 130 ASP A CA 1
ATOM 1049 C C . ASP A 1 130 ? 30.912 21.603 -43.772 1.00 58.00 130 ASP A C 1
ATOM 1051 O O . ASP A 1 130 ? 31.539 21.876 -44.797 1.00 58.00 130 ASP A O 1
ATOM 1055 N N . ASN A 1 131 ? 29.710 22.141 -43.539 1.00 56.50 131 ASN A N 1
ATOM 1056 C CA . ASN A 1 131 ? 29.240 23.278 -44.318 1.00 56.50 131 ASN A CA 1
ATOM 1057 C C . ASN A 1 131 ? 30.025 24.508 -43.872 1.00 56.50 131 ASN A C 1
ATOM 1059 O O . ASN A 1 131 ? 29.666 25.191 -42.913 1.00 56.50 131 ASN A O 1
ATOM 1063 N N . THR A 1 132 ? 31.111 24.782 -44.589 1.00 57.34 132 THR A N 1
ATOM 1064 C CA . THR A 1 132 ? 31.811 26.058 -44.511 1.00 57.34 132 THR A CA 1
ATOM 1065 C C . THR A 1 132 ? 30.846 27.134 -45.022 1.00 57.34 132 THR A C 1
ATOM 1067 O O . THR A 1 132 ? 30.829 27.456 -46.206 1.00 57.34 132 THR A O 1
ATOM 1070 N N . GLU A 1 133 ? 29.981 27.662 -44.152 1.00 59.19 133 GLU A N 1
ATOM 1071 C CA . GLU A 1 133 ? 29.204 28.868 -44.440 1.00 59.19 133 GLU A CA 1
ATOM 1072 C C . GLU A 1 133 ? 30.175 30.054 -44.432 1.00 59.19 133 GLU A C 1
ATOM 1074 O O . GLU A 1 133 ? 30.364 30.747 -43.431 1.00 59.19 133 GLU A O 1
ATOM 1079 N N . ILE A 1 134 ? 30.845 30.266 -45.564 1.00 52.81 134 ILE A N 1
ATOM 1080 C CA . ILE A 1 134 ? 31.642 31.464 -45.808 1.00 52.81 134 ILE A CA 1
ATOM 1081 C C . ILE A 1 134 ? 30.662 32.605 -46.085 1.00 52.81 134 ILE A C 1
ATOM 1083 O O . ILE A 1 134 ? 30.292 32.836 -47.227 1.00 52.81 134 ILE A O 1
ATOM 1087 N N . GLY A 1 135 ? 30.234 33.295 -45.026 1.00 58.53 135 GLY A N 1
ATOM 1088 C CA . GLY A 1 135 ? 29.453 34.530 -45.103 1.00 58.53 135 GLY A CA 1
ATOM 1089 C C . GLY A 1 135 ? 28.028 34.352 -45.640 1.00 58.53 135 GLY A C 1
ATOM 1090 O O . GLY A 1 135 ? 27.802 34.110 -46.820 1.00 58.53 135 GLY A O 1
ATOM 1091 N N . LYS A 1 136 ? 27.022 34.582 -44.789 1.00 57.34 136 LYS A N 1
ATOM 1092 C CA . LYS A 1 136 ? 25.615 34.760 -45.203 1.00 57.34 136 LYS A CA 1
ATOM 1093 C C . LYS A 1 136 ? 25.411 36.120 -45.891 1.00 57.34 136 LYS A C 1
ATOM 1095 O O . LYS A 1 136 ? 24.702 36.981 -45.379 1.00 57.34 136 LYS A O 1
ATOM 1100 N N . GLY A 1 137 ? 26.094 36.361 -47.004 1.00 55.59 137 GLY A N 1
ATOM 1101 C CA . GLY A 1 137 ? 25.953 37.578 -47.803 1.00 55.59 137 GLY A CA 1
ATOM 1102 C C . GLY A 1 137 ? 25.298 37.273 -49.143 1.00 55.59 137 GLY A C 1
ATOM 1103 O O . GLY A 1 137 ? 25.743 36.372 -49.847 1.00 55.59 137 GLY A O 1
ATOM 1104 N N . ASP A 1 138 ? 24.255 38.021 -49.510 1.00 59.44 138 ASP A N 1
ATOM 1105 C CA . ASP A 1 138 ? 23.738 37.995 -50.881 1.00 59.44 138 ASP A CA 1
ATOM 1106 C C . ASP A 1 138 ? 24.792 38.593 -51.825 1.00 59.44 138 ASP A C 1
ATOM 1108 O O . ASP A 1 138 ? 25.226 39.734 -51.651 1.00 59.44 138 ASP A O 1
ATOM 1112 N N . ILE A 1 139 ? 25.185 37.813 -52.831 1.00 58.84 139 ILE A N 1
ATOM 1113 C CA . ILE A 1 139 ? 26.160 38.169 -53.868 1.0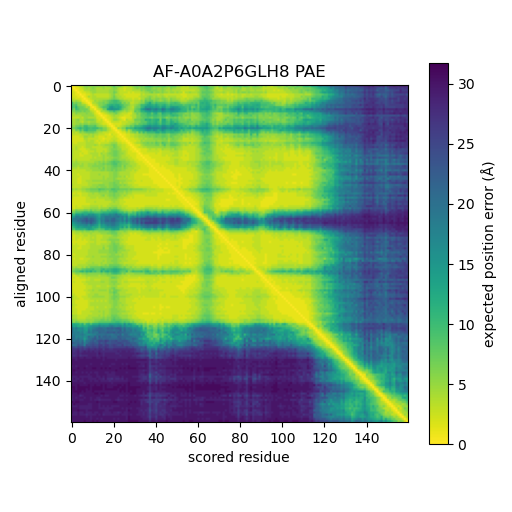0 58.84 139 ILE A CA 1
ATOM 1114 C C . ILE A 1 139 ? 25.788 39.423 -54.675 1.00 58.84 139 ILE A C 1
ATOM 1116 O O . ILE A 1 139 ? 26.654 39.984 -55.338 1.00 58.84 139 ILE A O 1
ATOM 1120 N N . ARG A 1 140 ? 24.525 39.872 -54.646 1.00 56.09 140 ARG A N 1
ATOM 1121 C CA . ARG A 1 140 ? 24.058 41.038 -55.420 1.00 56.09 140 ARG A CA 1
ATOM 1122 C C . ARG A 1 140 ? 24.254 42.384 -54.720 1.00 56.09 140 ARG A C 1
ATOM 1124 O O . ARG A 1 140 ? 23.998 43.416 -55.333 1.00 56.09 140 ARG A O 1
ATOM 1131 N N . VAL A 1 141 ? 24.658 42.392 -53.450 1.00 60.53 141 VAL A N 1
ATOM 1132 C CA . VAL A 1 141 ? 24.783 43.624 -52.659 1.00 60.53 141 VAL A CA 1
ATOM 1133 C C . VAL A 1 141 ? 26.251 44.036 -52.573 1.00 60.53 141 VAL A C 1
ATOM 1135 O O . VAL A 1 141 ? 27.016 43.455 -51.805 1.00 60.53 141 VAL A O 1
ATOM 1138 N N . GLU A 1 142 ? 26.646 45.072 -53.316 1.00 56.69 142 GLU A N 1
ATOM 1139 C CA . GLU A 1 142 ? 27.954 45.706 -53.124 1.00 56.69 142 GLU A CA 1
ATOM 1140 C C . GLU A 1 142 ? 27.984 46.442 -51.775 1.00 56.69 142 GLU A C 1
ATOM 1142 O O . GLU A 1 142 ? 27.170 47.328 -51.508 1.00 56.69 142 GLU A O 1
ATOM 1147 N N . LYS A 1 143 ? 28.921 46.068 -50.894 1.00 58.94 143 LYS A N 1
ATOM 1148 C CA . LYS A 1 143 ? 29.158 46.750 -49.613 1.00 58.94 143 LYS A CA 1
ATOM 1149 C C . LYS A 1 143 ? 30.493 47.486 -49.650 1.00 58.94 143 LYS A C 1
ATOM 1151 O O . LYS A 1 143 ? 31.512 46.913 -50.016 1.00 58.94 143 LYS A O 1
ATOM 1156 N N . ILE A 1 144 ? 30.480 48.738 -49.191 1.00 58.94 144 ILE A N 1
ATOM 1157 C CA . ILE A 1 144 ? 31.632 49.659 -49.168 1.00 58.94 144 ILE A CA 1
ATOM 1158 C C . ILE A 1 144 ? 32.729 49.183 -48.186 1.00 58.94 144 ILE A C 1
ATOM 1160 O O . ILE A 1 144 ? 33.900 49.505 -48.356 1.00 58.94 144 ILE A O 1
ATOM 1164 N N . ALA A 1 145 ? 32.376 48.355 -47.195 1.00 58.56 145 ALA A N 1
ATOM 1165 C CA . ALA A 1 145 ? 33.312 47.574 -46.388 1.00 58.56 145 ALA A CA 1
ATOM 1166 C C . ALA A 1 145 ? 32.608 46.312 -45.863 1.00 58.56 145 ALA A C 1
ATOM 1168 O O . ALA A 1 145 ? 31.493 46.378 -45.338 1.00 58.56 145 ALA A O 1
ATOM 1169 N N . ASP A 1 146 ? 33.242 45.153 -46.020 1.00 57.25 146 ASP A N 1
ATOM 1170 C CA . ASP A 1 146 ? 32.688 43.869 -45.595 1.00 57.25 146 ASP A CA 1
ATOM 1171 C C . ASP A 1 146 ? 32.992 43.606 -44.111 1.00 57.25 146 ASP A C 1
ATOM 1173 O O . ASP A 1 146 ? 34.036 43.066 -43.751 1.00 57.25 146 ASP A O 1
ATOM 1177 N N . VAL A 1 147 ? 32.069 44.031 -43.245 1.00 62.78 147 VAL A N 1
ATOM 1178 C CA . VAL A 1 147 ? 32.169 43.953 -41.774 1.00 62.78 147 VAL A CA 1
ATOM 1179 C C . VAL A 1 147 ? 32.116 42.505 -41.241 1.00 62.78 147 VAL A C 1
ATOM 1181 O O . VAL A 1 147 ? 32.500 42.268 -40.100 1.00 62.78 147 VAL A O 1
ATOM 1184 N N . PHE A 1 148 ? 31.694 41.523 -42.051 1.00 55.69 148 PHE A N 1
ATOM 1185 C CA . PHE A 1 148 ? 31.552 40.113 -41.641 1.00 55.69 148 PHE A CA 1
ATOM 1186 C C . PHE A 1 148 ? 32.444 39.140 -42.429 1.00 55.69 148 PHE A C 1
ATOM 1188 O O . PHE A 1 148 ? 32.292 37.922 -42.305 1.00 55.69 148 PHE A O 1
ATOM 1195 N N . SER A 1 149 ? 33.388 39.649 -43.225 1.00 61.72 149 SER A N 1
ATOM 1196 C CA . SER A 1 149 ? 34.357 38.805 -43.925 1.00 61.72 149 SER A CA 1
ATOM 1197 C C . SER A 1 149 ? 35.329 38.163 -42.939 1.00 61.72 149 SER A C 1
ATOM 1199 O O . SER A 1 149 ? 35.922 38.836 -42.093 1.00 61.72 149 SER A O 1
ATOM 1201 N N . SER A 1 150 ? 35.542 36.853 -43.070 1.00 56.66 150 SER A N 1
ATOM 1202 C CA . SER A 1 150 ? 36.579 36.180 -42.295 1.00 56.66 150 SER A CA 1
ATOM 1203 C C . SER A 1 150 ? 37.970 36.654 -42.756 1.00 56.66 150 SER A C 1
ATOM 1205 O O . SER A 1 150 ? 38.171 36.915 -43.949 1.00 56.66 150 SER A O 1
ATOM 1207 N N . PRO A 1 151 ? 38.968 36.750 -41.854 1.00 62.09 151 PRO A N 1
ATOM 1208 C CA . PRO A 1 151 ? 40.312 37.237 -42.193 1.00 62.09 151 PRO A CA 1
ATOM 1209 C C . PRO A 1 151 ? 40.980 36.481 -43.353 1.00 62.09 151 PRO A C 1
ATOM 1211 O O . PRO A 1 151 ? 41.825 37.027 -44.061 1.00 62.09 151 PRO A O 1
ATOM 1214 N N . SER A 1 152 ? 40.576 35.230 -43.573 1.00 61.47 152 SER A N 1
ATOM 1215 C CA . SER A 1 152 ? 41.022 34.362 -44.662 1.00 61.47 152 SER A CA 1
ATOM 1216 C C . SER A 1 152 ? 40.699 34.937 -46.049 1.00 61.47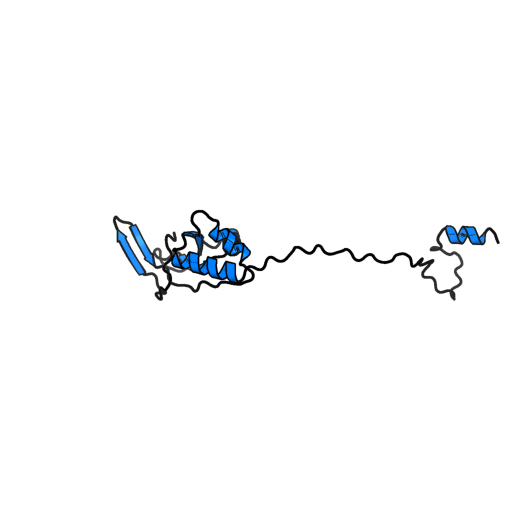 152 SER A C 1
ATOM 1218 O O . SER A 1 152 ? 41.538 34.879 -46.943 1.00 61.47 152 SER A O 1
ATOM 1220 N N . ILE A 1 153 ? 39.511 35.533 -46.214 1.00 62.12 153 ILE A N 1
ATOM 1221 C CA . ILE A 1 153 ? 39.029 36.114 -47.482 1.00 62.12 153 ILE A CA 1
ATOM 1222 C C . ILE A 1 153 ? 39.780 37.412 -47.801 1.00 62.12 153 ILE A C 1
ATOM 1224 O O . ILE A 1 153 ? 40.097 37.701 -48.953 1.00 62.12 153 ILE A O 1
ATOM 1228 N N . LEU A 1 154 ? 40.107 38.197 -46.771 1.00 61.53 154 LEU A N 1
ATOM 1229 C CA . LEU A 1 154 ? 40.889 39.426 -46.924 1.00 61.53 154 LEU A CA 1
ATOM 1230 C C . LEU A 1 154 ? 42.321 39.135 -47.390 1.00 61.53 154 LEU A C 1
ATOM 1232 O O . LEU A 1 154 ? 42.894 39.932 -48.130 1.00 61.53 154 LEU A O 1
ATOM 1236 N N . LYS A 1 155 ? 42.886 37.986 -46.993 1.00 60.97 155 LYS A N 1
ATOM 1237 C CA . LYS A 1 155 ? 44.231 37.567 -47.396 1.00 60.97 155 LYS A CA 1
ATOM 1238 C C . LYS A 1 155 ? 44.281 37.183 -48.878 1.00 60.97 155 LYS A C 1
ATOM 1240 O O . LYS A 1 155 ? 45.130 37.694 -49.594 1.00 60.97 155 LYS A O 1
ATOM 1245 N N . SER A 1 156 ? 43.314 36.398 -49.363 1.00 59.72 156 SER A N 1
ATOM 1246 C CA . SER A 1 156 ? 43.283 35.974 -50.774 1.00 59.72 156 SER A CA 1
ATOM 1247 C C . SER A 1 156 ? 43.030 37.119 -51.761 1.00 59.72 156 SER A C 1
ATOM 1249 O O . SER A 1 156 ? 43.398 37.008 -52.923 1.00 59.72 156 SER A O 1
ATOM 1251 N N . ARG A 1 157 ? 42.398 38.217 -51.323 1.00 58.00 157 ARG A N 1
ATOM 1252 C CA . ARG A 1 157 ? 42.204 39.429 -52.141 1.00 58.00 157 ARG A CA 1
ATOM 1253 C C . ARG A 1 157 ? 43.465 40.279 -52.296 1.00 58.00 157 ARG A C 1
ATOM 1255 O O . ARG A 1 157 ? 43.495 41.120 -53.178 1.00 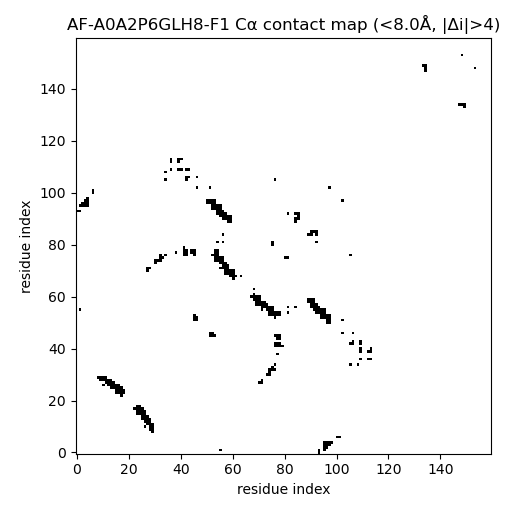58.00 157 ARG A O 1
ATOM 1262 N N . LYS A 1 158 ? 44.456 40.116 -51.416 1.00 56.66 158 LYS A N 1
ATOM 1263 C CA . LYS A 1 158 ? 45.705 40.892 -51.442 1.00 56.66 158 LYS A CA 1
ATOM 1264 C C . LYS A 1 158 ? 46.773 40.258 -52.339 1.00 56.66 158 LYS A C 1
ATOM 1266 O O . LYS A 1 158 ? 47.686 40.952 -52.770 1.00 56.66 158 LYS A O 1
ATOM 1271 N N . ASP A 1 159 ? 46.643 38.959 -52.594 1.00 54.34 159 ASP A N 1
ATOM 1272 C CA . ASP A 1 159 ? 47.586 38.160 -53.380 1.00 54.34 159 ASP A CA 1
ATOM 1273 C C . ASP A 1 159 ? 47.200 38.071 -54.878 1.00 54.34 159 ASP A C 1
ATOM 1275 O O . ASP A 1 159 ? 47.805 37.299 -55.618 1.00 54.34 159 ASP A O 1
ATOM 1279 N N . ASN A 1 160 ? 46.208 38.857 -55.318 1.00 44.91 160 ASN A N 1
ATOM 1280 C CA . ASN A 1 160 ? 45.708 38.980 -56.695 1.00 44.91 160 ASN A CA 1
ATOM 1281 C C . ASN A 1 160 ? 45.709 40.456 -57.114 1.00 44.91 160 ASN A C 1
ATOM 1283 O O . ASN A 1 160 ? 45.892 40.723 -58.321 1.00 44.91 160 ASN A O 1
#

Radius of gyration: 32.64 Å; Cα contacts (8 Å, |Δi|>4): 186; chains: 1; bounding box: 65×63×85 Å

pLDDT: mean 81.28, std 14.58, range [44.91, 96.25]

Sequence (160 aa):
KPVGLLPGSTDQDWKLIREESGIFEYHAGSKFLELHRAEVESYKVSLAMEPASAFVIMERDELEDDDQEYKLHKVTASAYEAQDYSDSGEYLVEPVAMPPTLQALVENFSDEHFNEKPFVKRKRDKLKLDNTEIGKGDIRVEKIADVFSSPSILKSRKDN